Protein AF-A0A7W0GNZ5-F1 (afdb_monomer)

Mean predicted aligned error: 5.98 Å

Sequence (70 aa):
DDLEIVLSDSHLIVRGCRRDTLYREGYTYQQMEISYSRFEKQVEFPCSIDGASLTHDYRDGFLLINMRCK

Solvent-accessible surface area (backbone atoms only — not comparable to full-atom values): 4640 Å² total; per-residue (Å²): 139,54,74,47,80,46,73,52,51,35,32,44,38,42,36,32,57,48,74,76,85,77,83,51,94,93,69,82,79,92,73,82,89,73,89,63,43,76,49,76,48,76,48,79,51,102,50,72,45,64,86,37,51,76,49,73,50,79,55,97,92,41,80,47,77,50,74,45,71,128

pLDDT: mean 87.29, std 10.18, range [54.06, 97.12]

Radius of gyration: 16.2 Å; Cα contacts (8 Å, |Δi|>4): 102; chains: 1; bounding box: 36×16×45 Å

Secondary structure (DSSP, 8-state):
---EEEEETTEEEEEEE---S---TT---S---S--SEEEEEEE-SS--TT-EEEEEEETTEEEEEEE--

Nearest PDB structures (foldseek):
  2h50-assembly1_P  TM=7.580E-01  e=3.682E-03  Saccharomyces cerevisiae
  3guf-assembly1_B  TM=7.925E-01  e=5.505E-03  Xanthomonas citri
  2byu-assembly1_B  TM=7.579E-01  e=7.337E-03  Triticum aestivum
  1gme-assembly1_B  TM=7.580E-01  e=7.337E-03  Triticum aestivum
  6ewn-assembly1_A  TM=7.143E-01  e=5.831E-03  Thermostichus vulcanus

Foldseek 3Di:
DFWDWDFDFQKTKIKGWQDDPPDDPPDDDPDDPDDGTIDMDIDGHPGTQPPWDWDWDDDPNDIDIDTDGD

Structure (mmCIF, N/CA/C/O backbone):
data_AF-A0A7W0GNZ5-F1
#
_entry.id   AF-A0A7W0GNZ5-F1
#
loop_
_atom_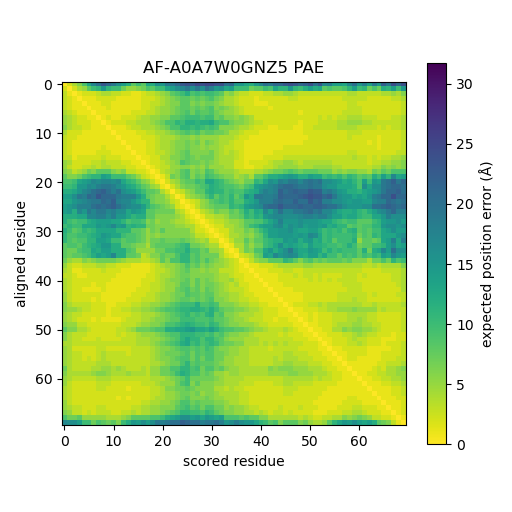site.group_PDB
_atom_site.id
_atom_site.type_symbol
_atom_site.label_atom_id
_atom_site.label_alt_id
_atom_site.label_comp_id
_atom_site.label_asym_id
_atom_site.label_entity_id
_atom_site.label_seq_id
_atom_site.pdbx_PDB_ins_code
_atom_site.Cartn_x
_atom_site.Cartn_y
_atom_site.Cartn_z
_atom_site.occupancy
_atom_site.B_iso_or_equiv
_atom_site.auth_seq_id
_atom_site.auth_comp_id
_atom_site.auth_asym_id
_atom_site.auth_atom_id
_atom_site.pdbx_PDB_model_num
ATOM 1 N N . ASP A 1 1 ? -2.016 -6.429 -9.883 1.00 54.06 1 ASP A N 1
ATOM 2 C CA . ASP A 1 1 ? -2.186 -7.465 -8.845 1.00 54.06 1 ASP A CA 1
ATOM 3 C C . ASP A 1 1 ? -1.021 -7.624 -7.866 1.00 54.06 1 ASP A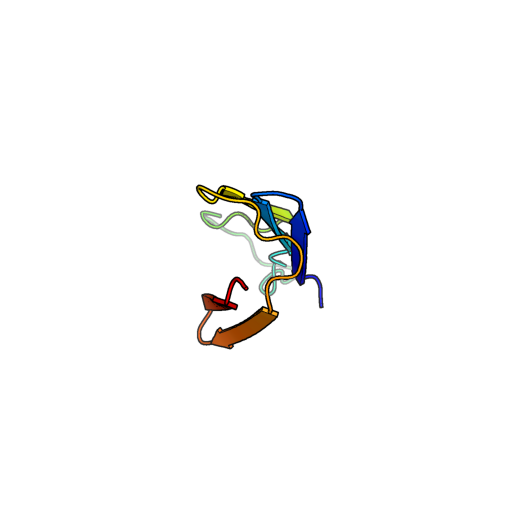 C 1
ATOM 5 O O . ASP A 1 1 ? -0.988 -8.619 -7.164 1.00 54.06 1 ASP A O 1
ATOM 9 N N . ASP A 1 2 ? -0.136 -6.630 -7.703 1.00 76.94 2 ASP A N 1
ATOM 10 C CA . ASP A 1 2 ? 0.926 -6.685 -6.677 1.00 76.94 2 ASP A CA 1
ATOM 11 C C . ASP A 1 2 ? 0.698 -5.655 -5.555 1.00 76.94 2 ASP A C 1
ATOM 13 O O . ASP A 1 2 ? 1.669 -5.218 -4.957 1.00 76.94 2 ASP A O 1
ATOM 17 N N . LEU A 1 3 ? -0.532 -5.184 -5.312 1.00 88.88 3 LEU A N 1
ATOM 18 C CA . LEU A 1 3 ? -0.816 -4.203 -4.256 1.00 88.88 3 LEU A CA 1
ATOM 19 C C . LEU A 1 3 ? -1.430 -4.908 -3.044 1.00 88.88 3 LEU A C 1
ATOM 21 O O . LEU A 1 3 ? -2.484 -5.527 -3.158 1.00 88.88 3 LEU A O 1
ATOM 25 N N . GLU A 1 4 ? -0.788 -4.777 -1.890 1.00 93.94 4 GLU A N 1
ATOM 26 C CA . GLU A 1 4 ? -1.247 -5.310 -0.610 1.00 93.94 4 GLU A CA 1
ATOM 27 C C . GLU A 1 4 ? -1.477 -4.148 0.363 1.00 93.94 4 GLU A C 1
ATOM 29 O O . GLU A 1 4 ? -0.638 -3.252 0.487 1.00 93.94 4 GLU A O 1
ATOM 34 N N . ILE A 1 5 ? -2.623 -4.165 1.044 1.00 94.94 5 ILE A N 1
ATOM 35 C CA . ILE A 1 5 ? -2.985 -3.191 2.075 1.00 94.94 5 ILE A CA 1
ATOM 36 C C . ILE A 1 5 ? -3.323 -3.960 3.351 1.00 94.94 5 ILE A C 1
ATOM 38 O O . ILE A 1 5 ? -4.242 -4.778 3.353 1.00 94.94 5 ILE A O 1
ATOM 42 N N . VAL A 1 6 ? -2.592 -3.684 4.429 1.00 95.38 6 VAL A N 1
ATOM 43 C CA . VAL A 1 6 ? -2.740 -4.344 5.732 1.00 95.38 6 VAL A CA 1
ATOM 44 C C . VAL A 1 6 ? -3.006 -3.299 6.809 1.00 95.38 6 VAL A C 1
ATOM 46 O O . VAL A 1 6 ? -2.359 -2.252 6.838 1.00 95.38 6 VAL A O 1
ATOM 49 N N . LEU A 1 7 ? -3.950 -3.601 7.699 1.00 95.00 7 LEU A N 1
ATOM 50 C CA . LEU A 1 7 ? -4.179 -2.869 8.942 1.00 95.00 7 LEU A CA 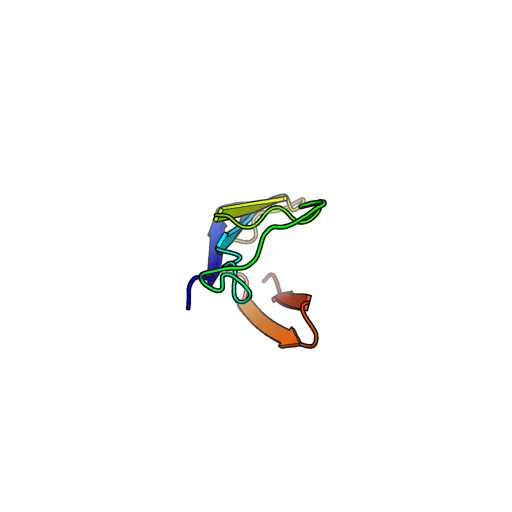1
ATOM 51 C C . LEU A 1 7 ? -3.606 -3.699 10.091 1.00 95.00 7 LEU A C 1
ATOM 53 O O . LEU A 1 7 ? -3.854 -4.904 10.152 1.00 95.00 7 LEU A O 1
ATOM 57 N N . SER A 1 8 ? -2.821 -3.070 10.959 1.00 94.88 8 SER A N 1
ATOM 58 C CA . SER A 1 8 ? -2.237 -3.719 12.130 1.00 94.88 8 SER A CA 1
ATOM 59 C C . SER A 1 8 ? -2.065 -2.710 13.257 1.00 94.88 8 SER A C 1
ATOM 61 O O . SER A 1 8 ? -1.189 -1.847 13.181 1.00 94.88 8 SER A O 1
ATOM 63 N N . ASP A 1 9 ? -2.852 -2.852 14.320 1.00 94.69 9 ASP A N 1
ATOM 64 C CA . ASP A 1 9 ? -2.891 -1.930 15.453 1.00 94.69 9 ASP A CA 1
ATOM 65 C C . ASP A 1 9 ? -3.112 -0.486 14.981 1.00 94.69 9 ASP A C 1
ATOM 67 O O . ASP A 1 9 ? -4.159 -0.202 14.412 1.00 94.69 9 ASP A O 1
ATOM 71 N N . SER A 1 10 ? -2.154 0.428 15.148 1.00 96.12 10 SER A N 1
ATOM 72 C CA . SER A 1 10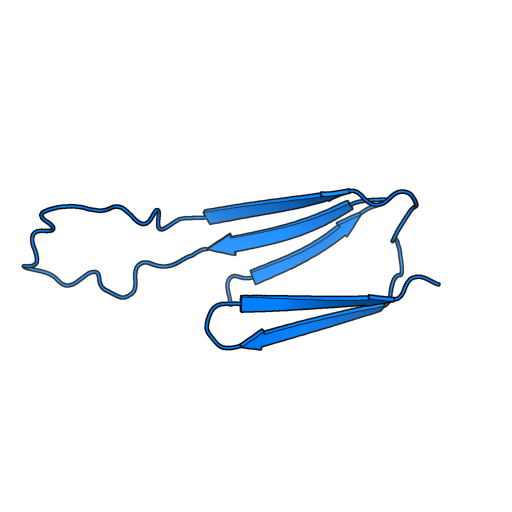 ? -2.234 1.815 14.673 1.00 96.12 10 SER A CA 1
ATOM 73 C C . SER A 1 10 ? -1.667 2.037 13.264 1.00 96.12 10 SER A C 1
ATOM 75 O O . SER A 1 10 ? -1.527 3.182 12.832 1.00 96.12 10 SER A O 1
ATOM 77 N N . HIS A 1 11 ? -1.324 0.976 12.527 1.00 96.94 11 HIS A N 1
ATOM 78 C CA . HIS A 1 11 ? -0.569 1.081 11.279 1.00 96.94 11 HIS A CA 1
ATOM 79 C C . HIS A 1 11 ? -1.343 0.628 10.046 1.00 96.94 11 HIS A C 1
ATOM 81 O O . HIS A 1 11 ? -1.832 -0.500 9.966 1.00 96.94 11 HIS A O 1
ATOM 87 N N . LEU A 1 12 ? -1.354 1.494 9.032 1.00 96.75 12 LEU A N 1
ATOM 88 C CA . LEU A 1 12 ? -1.705 1.156 7.657 1.00 96.75 12 LEU A CA 1
ATOM 89 C C . LEU A 1 12 ? -0.421 0.864 6.884 1.00 96.75 12 LEU A C 1
ATOM 91 O O . LEU A 1 12 ? 0.419 1.751 6.717 1.00 96.75 12 LEU A O 1
ATOM 95 N N . ILE A 1 13 ? -0.287 -0.359 6.384 1.00 97.12 13 ILE A N 1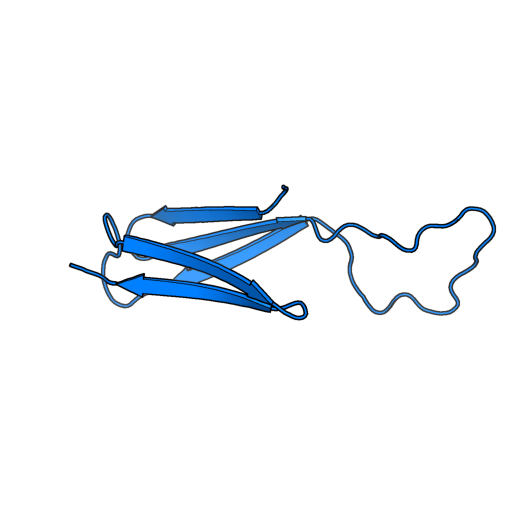
ATOM 96 C CA . ILE A 1 13 ? 0.874 -0.817 5.622 1.00 97.12 13 ILE A CA 1
ATOM 97 C C . ILE A 1 13 ? 0.439 -1.053 4.177 1.00 97.12 13 ILE A C 1
ATOM 99 O O . ILE A 1 13 ? -0.458 -1.849 3.913 1.00 97.12 13 ILE A O 1
ATOM 103 N N . VAL A 1 14 ? 1.084 -0.363 3.239 1.00 96.38 14 VAL A N 1
ATOM 104 C CA . VAL A 1 14 ? 0.845 -0.481 1.799 1.00 96.38 14 VAL A CA 1
ATOM 105 C C . VAL A 1 14 ? 2.108 -1.002 1.139 1.00 96.38 14 VAL A C 1
ATOM 107 O O . VAL A 1 14 ? 3.150 -0.344 1.167 1.00 96.38 14 VAL A O 1
ATOM 110 N N . ARG A 1 15 ? 2.013 -2.169 0.512 1.00 95.69 15 ARG A N 1
ATOM 111 C CA . ARG A 1 15 ? 3.113 -2.801 -0.214 1.00 95.69 15 ARG A CA 1
ATOM 112 C C . ARG A 1 15 ? 2.752 -2.962 -1.669 1.00 95.69 15 ARG A C 1
ATOM 114 O O . ARG A 1 15 ? 1.602 -3.221 -2.010 1.00 95.69 15 ARG A O 1
ATOM 121 N N . GLY A 1 16 ? 3.758 -2.893 -2.522 1.00 92.62 16 GLY A N 1
ATOM 122 C CA . GLY A 1 16 ? 3.598 -3.448 -3.846 1.00 92.62 16 GLY A CA 1
ATOM 123 C C . GLY A 1 16 ? 4.824 -3.380 -4.711 1.00 92.62 16 GLY A C 1
ATOM 124 O O . GLY A 1 16 ? 5.923 -3.166 -4.215 1.00 92.62 16 GLY A O 1
ATOM 125 N N . CYS A 1 17 ? 4.650 -3.603 -6.009 1.00 89.06 17 CYS A N 1
ATOM 126 C CA . CYS A 1 17 ? 5.738 -3.572 -6.976 1.00 89.06 17 CYS A CA 1
ATOM 127 C C . CYS A 1 17 ? 5.413 -2.608 -8.114 1.00 89.06 17 CYS A C 1
ATOM 129 O O . CYS A 1 17 ? 4.431 -2.791 -8.837 1.00 89.06 17 CYS A O 1
ATOM 131 N N . ARG A 1 18 ? 6.259 -1.590 -8.305 1.00 86.38 18 ARG A N 1
ATOM 132 C CA . ARG A 1 18 ? 6.218 -0.758 -9.507 1.00 86.38 18 ARG A CA 1
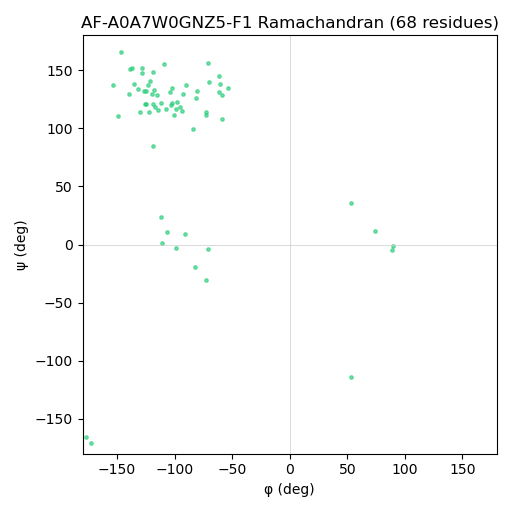ATOM 133 C C . ARG A 1 18 ? 7.026 -1.463 -10.589 1.00 86.38 18 ARG A C 1
ATOM 135 O O . ARG A 1 18 ? 8.252 -1.392 -10.596 1.00 86.38 18 ARG A O 1
ATOM 142 N N . ARG A 1 19 ? 6.329 -2.156 -11.486 1.00 80.94 19 ARG A N 1
ATOM 143 C CA . ARG A 1 19 ? 6.960 -2.855 -12.609 1.00 80.94 19 ARG A CA 1
ATOM 144 C C . ARG A 1 19 ? 7.493 -1.849 -13.625 1.00 80.94 19 ARG A C 1
ATOM 146 O O . ARG A 1 19 ? 6.824 -0.859 -13.926 1.00 80.94 19 ARG A O 1
ATOM 153 N N . ASP A 1 20 ? 8.673 -2.129 -14.163 1.00 76.31 20 ASP A N 1
ATOM 154 C CA . ASP A 1 20 ? 9.138 -1.456 -15.368 1.00 76.31 20 ASP A CA 1
ATOM 155 C C . ASP A 1 20 ? 8.322 -1.995 -16.551 1.00 76.31 20 ASP A C 1
ATOM 157 O O . ASP A 1 20 ? 8.382 -3.176 -16.886 1.00 76.31 20 ASP A O 1
ATOM 161 N N . THR A 1 21 ? 7.482 -1.141 -17.127 1.00 68.12 21 THR A N 1
ATOM 162 C CA . THR A 1 21 ? 6.626 -1.479 -18.276 1.00 68.12 21 THR A CA 1
ATOM 163 C C . THR A 1 21 ? 7.225 -1.011 -19.600 1.00 68.12 21 THR A C 1
ATOM 165 O O . THR A 1 21 ? 6.659 -1.278 -20.659 1.00 68.12 21 THR A O 1
ATOM 168 N N . LEU A 1 22 ? 8.369 -0.321 -19.553 1.00 66.31 22 LEU A N 1
ATOM 169 C CA . LEU A 1 22 ? 9.046 0.262 -20.708 1.00 66.31 22 LEU A CA 1
ATOM 170 C C . LEU A 1 22 ? 10.359 -0.449 -21.042 1.00 66.31 22 LEU A C 1
ATOM 172 O O . LEU A 1 22 ? 11.012 -0.057 -22.010 1.00 66.31 22 LEU A O 1
ATOM 176 N N . TYR A 1 23 ? 10.723 -1.494 -20.295 1.00 64.38 23 TYR A N 1
ATOM 177 C CA . TYR A 1 23 ? 11.831 -2.375 -20.641 1.00 64.38 23 TYR A CA 1
ATOM 178 C C . TYR A 1 23 ? 11.580 -3.014 -22.015 1.00 64.38 23 TYR A C 1
ATOM 180 O O . TYR A 1 23 ? 10.698 -3.859 -22.186 1.00 64.38 23 TYR A O 1
ATOM 188 N N . ARG A 1 24 ? 12.345 -2.577 -23.016 1.00 66.75 24 ARG A N 1
ATOM 189 C CA . ARG A 1 24 ? 12.348 -3.123 -24.376 1.00 66.75 24 ARG A CA 1
ATOM 190 C C . ARG A 1 24 ? 13.778 -3.484 -24.750 1.00 66.75 24 ARG A C 1
ATOM 192 O O . ARG A 1 24 ? 14.684 -2.668 -24.579 1.00 66.75 24 ARG A O 1
ATOM 199 N N . GLU A 1 25 ? 13.976 -4.688 -25.282 1.00 72.75 25 GLU A N 1
ATOM 200 C CA . GLU A 1 25 ? 15.275 -5.097 -25.822 1.00 72.75 25 GLU A CA 1
ATOM 201 C C . GLU A 1 25 ? 15.770 -4.076 -26.863 1.00 72.75 25 GLU A C 1
ATOM 203 O O . GLU A 1 25 ? 15.004 -3.603 -27.704 1.00 72.75 25 GLU A O 1
ATOM 208 N N . GLY A 1 26 ? 17.051 -3.705 -26.777 1.00 75.94 26 GLY A N 1
ATOM 209 C CA . GLY A 1 26 ? 17.694 -2.757 -27.695 1.00 75.94 26 GLY A CA 1
ATOM 210 C C . GLY A 1 26 ? 17.626 -1.276 -27.298 1.00 75.94 26 GLY A C 1
ATOM 211 O O . GLY A 1 26 ? 18.194 -0.448 -28.008 1.00 7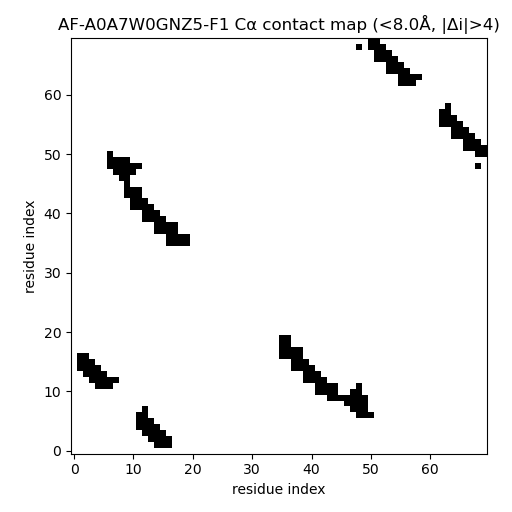5.94 26 GLY A O 1
ATOM 212 N N . TYR A 1 27 ? 16.985 -0.919 -26.179 1.00 74.56 27 TYR A N 1
ATOM 213 C CA . TYR A 1 27 ? 16.972 0.457 -25.670 1.00 74.56 27 TYR A CA 1
ATOM 214 C C . TYR A 1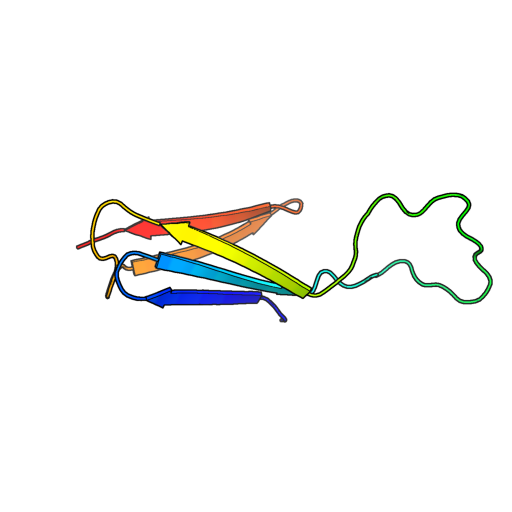 27 ? 18.105 0.692 -24.660 1.00 74.56 27 TYR A C 1
ATOM 216 O O . TYR A 1 27 ? 18.247 -0.046 -23.687 1.00 74.56 27 TYR A O 1
ATOM 224 N N . THR A 1 28 ? 18.879 1.763 -24.862 1.00 77.12 28 THR A N 1
ATOM 225 C CA . THR A 1 28 ? 19.884 2.250 -23.903 1.00 77.12 28 THR A CA 1
ATOM 226 C C . THR A 1 28 ? 19.375 3.536 -23.264 1.00 77.12 28 THR A C 1
ATOM 228 O O . THR A 1 28 ? 19.177 4.542 -23.947 1.00 77.12 28 THR A O 1
ATOM 231 N N . TYR A 1 29 ? 19.157 3.515 -21.951 1.00 77.12 29 TYR A N 1
ATOM 232 C CA . TYR A 1 29 ? 18.696 4.683 -21.204 1.00 77.12 29 TYR A CA 1
ATOM 233 C C . TYR A 1 29 ? 19.881 5.597 -20.882 1.00 77.12 29 TYR A C 1
ATOM 235 O O . TYR A 1 29 ? 20.861 5.154 -20.290 1.00 77.12 29 TYR A O 1
ATOM 243 N N . GLN A 1 30 ? 19.778 6.876 -21.246 1.00 79.81 30 GLN A N 1
ATOM 244 C CA . GLN A 1 30 ? 20.773 7.887 -20.865 1.00 79.81 30 GLN A CA 1
ATOM 245 C C . GLN A 1 30 ? 20.674 8.236 -19.370 1.00 79.81 30 GLN A C 1
ATOM 247 O O . GLN A 1 30 ? 21.681 8.545 -18.741 1.00 79.81 30 GLN A O 1
ATOM 252 N N . GLN A 1 31 ? 19.468 8.153 -18.791 1.00 75.50 31 GLN A N 1
ATOM 253 C CA . GLN A 1 31 ? 19.227 8.394 -17.370 1.00 75.50 31 GLN A CA 1
ATOM 254 C C . GLN A 1 31 ? 17.987 7.630 -16.881 1.00 75.50 31 GLN A C 1
ATOM 256 O O . GLN A 1 31 ? 16.958 7.604 -17.557 1.00 75.50 31 GLN A O 1
ATOM 261 N N . MET A 1 32 ? 18.085 7.013 -15.702 1.00 75.38 32 MET A N 1
ATOM 262 C CA . MET A 1 32 ? 17.001 6.277 -15.045 1.00 75.38 32 MET A CA 1
ATOM 263 C C . MET A 1 32 ? 16.691 6.947 -13.702 1.00 75.38 32 MET A C 1
ATOM 265 O O . MET A 1 32 ? 17.238 6.577 -12.669 1.00 75.38 32 MET A O 1
ATOM 269 N N . GLU A 1 33 ? 15.851 7.982 -13.724 1.00 79.19 33 GLU A N 1
ATOM 270 C CA . GLU A 1 33 ? 15.499 8.757 -12.519 1.00 79.19 33 GLU A CA 1
ATOM 271 C C . GLU A 1 33 ? 14.399 8.099 -11.674 1.00 79.19 33 GLU A C 1
ATOM 273 O O . GLU A 1 33 ? 14.231 8.418 -10.498 1.00 79.19 33 GLU A O 1
ATOM 278 N N . ILE A 1 34 ? 13.626 7.187 -12.269 1.00 71.31 34 ILE A N 1
ATOM 279 C CA . ILE A 1 34 ? 12.488 6.544 -11.614 1.00 71.31 34 ILE A CA 1
ATOM 280 C C . ILE A 1 34 ? 12.915 5.170 -11.105 1.00 71.31 34 ILE A C 1
ATOM 282 O O . ILE A 1 34 ? 13.209 4.274 -11.893 1.00 71.31 34 ILE A O 1
ATOM 286 N N . SER A 1 35 ? 12.877 4.977 -9.788 1.00 73.19 35 SER A N 1
ATOM 287 C CA . SER A 1 35 ? 13.101 3.666 -9.177 1.00 73.19 35 SER A CA 1
ATOM 288 C C . SER A 1 35 ? 11.902 2.739 -9.409 1.00 73.19 35 SER A C 1
ATOM 290 O O . SER A 1 35 ? 10.811 2.968 -8.878 1.00 73.19 35 SER A O 1
ATOM 292 N N . TYR A 1 36 ? 12.111 1.668 -10.177 1.00 74.94 36 TYR A N 1
ATOM 293 C CA . TYR A 1 36 ? 11.152 0.578 -10.375 1.00 74.94 36 TYR A CA 1
ATOM 294 C C . TYR A 1 36 ? 11.539 -0.605 -9.488 1.00 74.94 36 TYR A C 1
ATOM 296 O O . TYR A 1 36 ? 12.593 -1.203 -9.685 1.00 74.94 36 TYR A O 1
ATOM 304 N N . SER A 1 37 ? 10.731 -0.908 -8.470 1.00 81.62 37 SER A N 1
ATOM 305 C CA . SER A 1 37 ? 10.924 -2.074 -7.602 1.00 81.62 37 SER A CA 1
ATOM 306 C C . SER A 1 37 ? 9.738 -2.264 -6.650 1.00 81.62 37 SER A C 1
ATOM 308 O O . SER A 1 37 ? 8.703 -1.593 -6.750 1.00 81.62 37 SER A O 1
ATOM 310 N N . ARG A 1 38 ? 9.920 -3.176 -5.693 1.00 89.06 38 ARG A N 1
ATOM 311 C CA . ARG A 1 38 ? 9.086 -3.307 -4.506 1.00 89.06 38 ARG A CA 1
ATOM 312 C C . ARG A 1 38 ? 9.128 -2.020 -3.685 1.00 89.06 38 ARG A C 1
ATOM 314 O O . ARG A 1 38 ? 10.190 -1.431 -3.496 1.00 89.06 38 ARG A O 1
ATOM 321 N N . PHE A 1 39 ? 7.977 -1.615 -3.178 1.00 91.38 39 PHE A N 1
ATOM 322 C CA . PHE A 1 39 ? 7.829 -0.512 -2.247 1.00 91.38 39 PHE A CA 1
ATOM 323 C C . PHE A 1 39 ? 7.020 -0.964 -1.036 1.00 91.38 39 PHE A C 1
ATOM 325 O O . PHE A 1 39 ? 6.161 -1.840 -1.133 1.00 91.38 39 PHE A O 1
ATOM 332 N N . GLU A 1 40 ? 7.287 -0.317 0.091 1.00 94.75 40 GLU A N 1
ATOM 333 C CA . GLU A 1 40 ? 6.481 -0.386 1.302 1.00 94.75 40 GLU A CA 1
ATOM 334 C C . GLU A 1 40 ? 6.313 1.037 1.842 1.00 94.75 40 GLU A C 1
ATOM 336 O O . GLU A 1 40 ? 7.247 1.848 1.822 1.00 94.75 40 GLU A O 1
ATOM 341 N N . LYS A 1 41 ? 5.101 1.357 2.284 1.00 95.12 41 LYS A N 1
ATOM 342 C CA . LYS A 1 41 ? 4.775 2.579 3.009 1.00 95.12 41 LYS A CA 1
ATOM 343 C C . LYS A 1 41 ? 3.964 2.215 4.237 1.00 95.12 41 LYS A C 1
ATOM 345 O O . LYS A 1 41 ? 3.012 1.452 4.138 1.00 95.12 41 LYS A O 1
ATOM 350 N N . GLN A 1 42 ? 4.337 2.798 5.366 1.00 97.12 42 GLN A N 1
ATOM 351 C CA . GLN A 1 42 ? 3.644 2.646 6.634 1.00 97.12 42 GLN A CA 1
ATOM 352 C C . GLN A 1 42 ? 3.175 4.023 7.093 1.00 97.12 42 GLN A C 1
ATOM 354 O O . GLN A 1 42 ? 3.952 4.980 7.083 1.00 97.12 42 GLN A O 1
ATOM 359 N N . VAL A 1 43 ? 1.899 4.118 7.449 1.00 96.31 43 VAL A N 1
ATOM 360 C CA . VAL A 1 43 ? 1.287 5.318 8.021 1.00 96.31 43 VAL A CA 1
ATOM 361 C C . VAL A 1 43 ? 0.777 4.954 9.405 1.00 96.31 43 VAL A C 1
ATOM 363 O O . VAL A 1 43 ? -0.036 4.042 9.542 1.00 96.31 43 VAL A O 1
ATOM 366 N N . GLU A 1 44 ? 1.284 5.650 10.414 1.00 96.75 44 GLU A N 1
ATOM 367 C CA . GLU A 1 44 ? 0.862 5.508 11.805 1.00 96.75 44 GLU A CA 1
ATOM 368 C C . GLU A 1 44 ? -0.290 6.474 12.109 1.00 96.75 44 GLU A C 1
ATOM 370 O O . GLU A 1 44 ? -0.275 7.639 11.701 1.00 96.75 44 GLU A O 1
ATOM 375 N N . PHE A 1 45 ? -1.292 5.981 12.829 1.00 94.56 45 PHE A N 1
ATOM 376 C CA . PHE A 1 45 ? -2.453 6.729 13.289 1.00 94.56 45 PHE A CA 1
ATOM 377 C C . PHE A 1 45 ? -2.389 6.935 14.809 1.00 94.56 45 PHE A C 1
ATOM 379 O O . PHE A 1 45 ? -1.788 6.138 15.524 1.00 94.56 45 PHE A O 1
ATOM 386 N N . PRO A 1 46 ? -3.043 7.979 15.347 1.00 94.75 46 PRO A N 1
ATOM 387 C CA . PRO A 1 46 ? -3.022 8.265 16.784 1.00 94.75 46 PRO A CA 1
ATOM 388 C C . PRO A 1 46 ? -3.819 7.257 17.635 1.00 94.75 46 PRO A C 1
ATOM 390 O O . PRO A 1 46 ? -3.859 7.382 18.857 1.00 94.75 46 PRO A O 1
ATOM 393 N N . CYS A 1 47 ? -4.495 6.293 17.011 1.00 92.81 47 CYS A N 1
ATOM 394 C CA . CYS A 1 47 ? -5.265 5.247 17.669 1.00 92.81 47 CYS A CA 1
ATOM 395 C C . CYS A 1 47 ? -5.198 3.945 16.865 1.00 92.81 47 CYS A C 1
ATOM 397 O O . CYS A 1 47 ? -4.807 3.948 15.696 1.00 92.81 47 CYS A O 1
ATOM 399 N N . SER A 1 48 ? -5.607 2.842 17.497 1.00 94.69 48 SER A N 1
ATOM 400 C CA . SER A 1 48 ? -5.777 1.571 16.797 1.00 94.69 48 SER A CA 1
ATOM 401 C C . SER A 1 48 ? -6.841 1.712 15.704 1.00 94.69 48 SER A C 1
ATOM 403 O O . SER A 1 48 ? -7.932 2.242 15.929 1.00 94.69 48 SER A O 1
ATOM 405 N N . ILE A 1 49 ? -6.494 1.243 14.513 1.00 95.06 49 ILE A N 1
ATOM 406 C CA . ILE A 1 49 ? -7.328 1.187 13.313 1.00 95.06 49 ILE A CA 1
ATOM 407 C C . ILE A 1 49 ? -7.776 -0.250 13.010 1.00 95.06 49 ILE A C 1
ATOM 409 O O . ILE A 1 49 ? -8.336 -0.520 11.943 1.00 95.06 49 ILE A O 1
ATOM 413 N N . ASP A 1 50 ? -7.559 -1.177 13.945 1.00 93.38 50 ASP A N 1
ATOM 414 C CA . ASP A 1 50 ? -8.015 -2.555 13.818 1.00 93.38 50 ASP A CA 1
ATOM 415 C C . ASP A 1 50 ? -9.539 -2.613 13.643 1.00 93.38 50 ASP A C 1
ATOM 417 O O . ASP A 1 50 ? -10.328 -2.026 14.388 1.00 93.38 50 ASP A O 1
ATOM 421 N N . GLY A 1 51 ? -9.976 -3.336 12.611 1.00 91.06 51 GLY A N 1
ATOM 422 C CA . GLY A 1 51 ? -11.393 -3.458 12.271 1.00 91.06 51 GLY A CA 1
ATOM 423 C C . GLY A 1 51 ? -12.015 -2.215 11.623 1.00 91.06 51 GLY A C 1
ATOM 424 O O . GLY A 1 51 ? -13.244 -2.174 11.489 1.00 91.06 51 GLY A O 1
ATOM 425 N N . ALA A 1 52 ? -11.210 -1.229 11.206 1.00 93.81 52 ALA A N 1
ATOM 426 C CA . ALA A 1 52 ? -11.669 -0.144 10.346 1.00 93.81 52 ALA A CA 1
ATOM 427 C C . ALA A 1 52 ? -12.165 -0.682 8.994 1.00 93.81 52 ALA A C 1
ATOM 429 O O . ALA A 1 52 ? -11.627 -1.642 8.437 1.00 93.81 52 ALA A O 1
ATOM 430 N N . SER A 1 53 ? -13.195 -0.042 8.437 1.00 94.25 53 SER A N 1
ATOM 431 C CA . SER A 1 53 ? -13.624 -0.337 7.069 1.00 94.25 53 SER A CA 1
ATOM 432 C C . SER A 1 53 ? -12.716 0.388 6.082 1.00 94.25 53 SER A C 1
ATOM 434 O O . SER A 1 53 ? -12.492 1.594 6.235 1.00 94.25 53 SER A O 1
ATOM 436 N N . LEU A 1 54 ? -12.241 -0.329 5.065 1.00 93.00 54 LEU A N 1
ATOM 437 C CA . LEU A 1 54 ? -11.309 0.178 4.065 1.00 93.00 54 LEU A CA 1
ATOM 438 C C . LEU A 1 54 ? -11.875 -0.010 2.657 1.00 93.00 54 LEU A C 1
ATOM 440 O O . LEU A 1 54 ? -12.329 -1.090 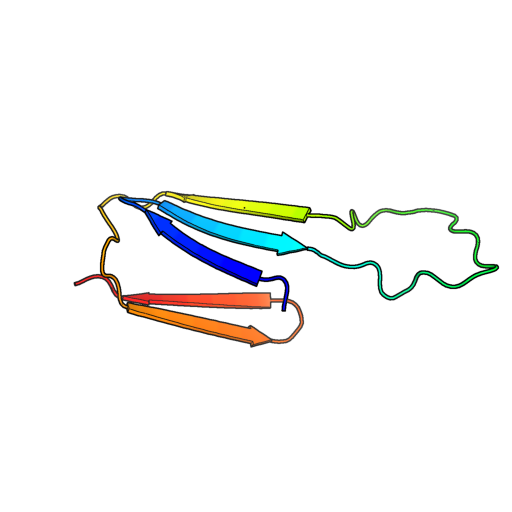2.289 1.00 93.00 54 LEU A O 1
ATOM 444 N N . THR A 1 55 ? -11.813 1.051 1.862 1.00 95.00 55 THR A N 1
ATOM 445 C CA . THR A 1 55 ? -12.053 1.016 0.416 1.00 95.00 55 THR A CA 1
ATOM 446 C C . THR A 1 55 ? -10.881 1.691 -0.276 1.00 95.00 55 THR A C 1
ATOM 448 O O . THR A 1 55 ? -10.275 2.608 0.280 1.00 95.00 55 THR A O 1
ATOM 451 N N . HIS A 1 56 ? -10.532 1.234 -1.472 1.00 93.44 56 HIS A N 1
ATOM 452 C CA . HIS A 1 56 ? -9.457 1.843 -2.238 1.00 93.44 56 HIS A CA 1
ATOM 453 C C . HIS A 1 56 ? -9.832 1.937 -3.711 1.00 93.44 56 HIS A C 1
ATOM 455 O O . HIS A 1 56 ? -10.608 1.126 -4.213 1.00 93.44 56 HIS A O 1
ATOM 461 N N . ASP A 1 57 ? -9.277 2.945 -4.371 1.00 93.81 57 ASP A N 1
ATOM 462 C CA . ASP A 1 57 ? -9.421 3.180 -5.801 1.00 93.81 57 ASP A CA 1
ATOM 463 C C . ASP A 1 57 ? -8.066 3.574 -6.395 1.00 93.81 57 ASP A C 1
ATOM 465 O O . ASP A 1 57 ? -7.211 4.142 -5.705 1.00 93.81 57 ASP A O 1
ATOM 469 N N . TYR A 1 58 ? -7.866 3.265 -7.672 1.00 90.50 58 TYR A N 1
ATOM 470 C CA . TYR A 1 58 ? -6.653 3.617 -8.393 1.00 90.50 58 TYR A CA 1
ATOM 471 C C . TYR A 1 58 ? -6.996 4.457 -9.614 1.00 90.50 58 TYR A C 1
ATOM 473 O O . TYR A 1 58 ? -7.608 3.971 -10.566 1.00 90.50 58 TYR A O 1
ATOM 481 N N . ARG A 1 59 ? -6.557 5.717 -9.607 1.00 93.75 59 ARG A N 1
ATOM 482 C CA . ARG A 1 59 ? -6.850 6.662 -10.685 1.00 93.75 59 ARG A CA 1
ATOM 483 C C . ARG A 1 59 ? -5.631 7.511 -11.008 1.00 93.75 59 ARG A C 1
ATOM 485 O O . ARG A 1 59 ? -5.021 8.089 -10.116 1.00 93.75 59 ARG A O 1
ATOM 492 N N . ASP A 1 60 ? -5.281 7.577 -12.290 1.00 91.06 60 ASP A N 1
ATOM 493 C CA . ASP A 1 60 ? -4.224 8.448 -12.826 1.00 91.06 60 ASP A CA 1
ATOM 494 C C . ASP A 1 60 ? -2.857 8.305 -12.131 1.00 91.06 60 ASP A C 1
ATOM 496 O O . ASP A 1 60 ? -2.130 9.276 -11.939 1.00 91.06 60 ASP A O 1
ATOM 500 N N . GLY A 1 61 ? -2.494 7.085 -11.723 1.00 88.50 61 GLY A N 1
ATOM 501 C CA . GLY A 1 61 ? -1.230 6.832 -11.026 1.00 88.50 61 GLY A CA 1
ATOM 502 C C . GLY A 1 61 ? -1.299 6.973 -9.502 1.00 88.50 61 GLY A C 1
ATOM 503 O O . GLY A 1 61 ? -0.322 6.655 -8.822 1.00 88.50 61 GLY A O 1
ATOM 504 N N . PHE A 1 62 ? -2.440 7.404 -8.959 1.00 91.75 62 PHE A N 1
ATOM 505 C CA . PHE A 1 62 ? -2.659 7.592 -7.530 1.00 91.75 62 PHE A CA 1
ATOM 506 C C . PHE A 1 62 ? -3.471 6.450 -6.932 1.00 91.75 62 PHE A C 1
ATOM 508 O O . PHE A 1 62 ? -4.508 6.056 -7.462 1.00 91.75 62 PHE A O 1
ATOM 515 N N . LEU A 1 63 ? -3.013 5.969 -5.778 1.00 93.12 63 LEU A N 1
ATOM 516 C CA . LEU A 1 63 ? -3.778 5.082 -4.916 1.00 93.12 63 LEU A CA 1
ATOM 517 C C . LEU A 1 63 ? -4.514 5.927 -3.874 1.00 93.12 63 LEU A C 1
ATOM 519 O O . LEU A 1 63 ? -3.878 6.557 -3.028 1.00 93.12 63 LEU A O 1
ATOM 523 N N . LEU A 1 64 ? -5.843 5.931 -3.932 1.00 95.44 64 LEU A N 1
ATOM 524 C CA . LEU A 1 64 ? -6.692 6.561 -2.929 1.00 95.44 64 LEU A CA 1
ATOM 525 C C . LEU A 1 64 ? -7.178 5.497 -1.953 1.00 95.44 64 LEU A C 1
ATOM 527 O O . LEU A 1 64 ? -7.823 4.536 -2.360 1.00 95.44 64 LEU A O 1
ATOM 531 N N . ILE A 1 65 ? -6.892 5.680 -0.665 1.00 95.12 65 ILE A N 1
ATOM 532 C CA . ILE A 1 65 ? -7.349 4.792 0.407 1.00 95.12 65 ILE A CA 1
ATOM 533 C C . ILE A 1 65 ? -8.313 5.583 1.283 1.00 95.12 65 ILE A C 1
ATOM 535 O O . ILE A 1 65 ? -7.924 6.558 1.924 1.00 95.12 65 ILE A O 1
ATOM 539 N N . ASN A 1 66 ? -9.572 5.155 1.309 1.00 95.19 66 ASN A N 1
ATOM 540 C CA . ASN A 1 66 ? -10.599 5.711 2.177 1.00 95.19 66 ASN A CA 1
ATOM 541 C C . ASN A 1 66 ? -10.835 4.754 3.340 1.00 95.19 66 ASN A C 1
ATOM 543 O O . ASN A 1 66 ? -11.240 3.604 3.149 1.00 95.19 66 ASN A O 1
ATOM 547 N N . MET A 1 67 ? -10.603 5.256 4.547 1.00 93.44 67 MET A N 1
ATOM 548 C CA . MET A 1 67 ? -10.719 4.496 5.782 1.00 93.44 67 MET A CA 1
ATOM 549 C C . MET A 1 67 ? -11.743 5.149 6.704 1.00 93.44 67 MET A C 1
ATOM 551 O O . MET A 1 67 ? -11.797 6.373 6.828 1.00 93.44 67 MET A O 1
ATOM 555 N N . ARG A 1 68 ? -12.543 4.321 7.375 1.00 92.88 68 ARG A N 1
ATOM 556 C CA . ARG A 1 68 ? -13.455 4.756 8.434 1.00 92.88 68 ARG A CA 1
ATOM 557 C C . ARG A 1 68 ? -13.264 3.867 9.658 1.00 92.88 68 ARG A C 1
ATOM 559 O O . ARG A 1 68 ? -13.540 2.668 9.603 1.00 92.88 68 ARG A O 1
ATOM 566 N N . CYS A 1 69 ? -12.777 4.480 10.733 1.00 86.75 69 CYS A N 1
ATOM 567 C CA . CYS A 1 69 ? -12.671 3.863 12.051 1.00 86.75 69 CYS A CA 1
ATOM 568 C C . CYS A 1 69 ? -14.066 3.698 12.674 1.00 86.75 69 CYS A C 1
ATOM 570 O O . CYS A 1 69 ? -15.006 4.398 12.280 1.00 86.75 69 CYS A O 1
ATOM 572 N N . LYS A 1 70 ? -14.194 2.749 13.603 1.00 75.38 70 LYS A N 1
ATOM 573 C CA . LYS A 1 70 ? -15.418 2.551 14.389 1.00 75.38 70 LYS A CA 1
ATOM 574 C C . LYS A 1 70 ? -15.560 3.593 15.490 1.00 75.38 70 LYS A C 1
ATOM 576 O O . LYS A 1 70 ? -14.513 4.070 15.976 1.00 75.38 70 LYS A O 1
#